Protein AF-A0A218ZA18-F1 (afdb_monomer_lite)

Radius of gyration: 18.47 Å; chains: 1; bounding box: 43×30×52 Å

InterPro domains:
  IPR036291 NAD(P)-binding domain superfamily [SSF51735] (2-107)
  IPR045010 Medium-chain dehydrogenase/reductase [PTHR43205] (2-143)

Sequence (146 aa):
MGIAGFNIKCQWVRELGAHACVSNYNSPTFEADLVAATPDEVGLYFDNVGGYVLDVVLTRVKRNGKLANWFALVSGRFATQGFIMLNYIATVPEILGELITALADGRIVLGEGEAIVEAKIELQPEVWMRLFSGADTGKLITRLIR

Structure (mmCIF, N/CA/C/O backbone):
data_AF-A0A218ZA18-F1
#
_entry.id   AF-A0A218ZA18-F1
#
loop_
_atom_site.group_PDB
_atom_site.id
_atom_site.type_symbol
_atom_site.label_atom_id
_atom_site.label_alt_id
_atom_site.label_comp_id
_atom_site.label_asym_id
_atom_site.label_entity_id
_atom_site.label_seq_id
_atom_site.pdbx_PDB_ins_code
_atom_site.Cartn_x
_atom_site.Cartn_y
_atom_site.Cartn_z
_atom_site.occupancy
_atom_site.B_iso_or_equiv
_atom_site.auth_seq_id
_atom_site.auth_comp_id
_atom_site.auth_asym_id
_atom_site.auth_atom_id
_atom_site.pdbx_PDB_model_num
ATOM 1 N N . MET A 1 1 ? -0.072 -8.474 -8.322 1.00 90.25 1 MET A N 1
ATOM 2 C CA . MET A 1 1 ? 0.955 -8.733 -7.286 1.00 90.25 1 MET A CA 1
ATOM 3 C C . MET A 1 1 ? 0.851 -7.670 -6.204 1.00 90.25 1 MET A C 1
ATOM 5 O O . MET A 1 1 ? 0.238 -6.644 -6.467 1.00 90.25 1 MET A O 1
ATOM 9 N N . GLY A 1 2 ? 1.423 -7.900 -5.023 1.00 93.31 2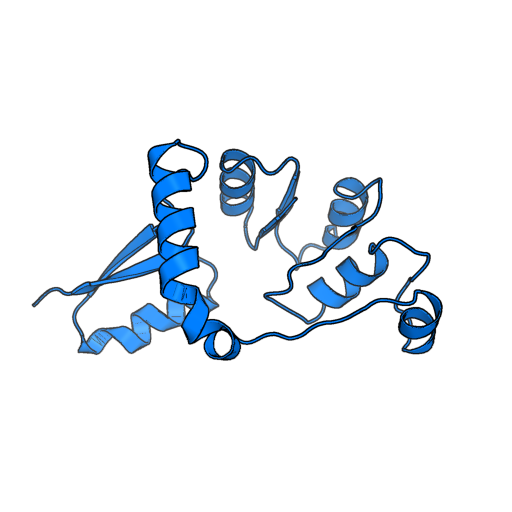 GLY A N 1
ATOM 10 C CA . GLY A 1 2 ? 1.504 -6.898 -3.954 1.00 93.31 2 GLY A CA 1
ATOM 11 C C . GLY A 1 2 ? 2.927 -6.678 -3.442 1.00 93.31 2 GLY A C 1
ATOM 12 O O . GLY A 1 2 ? 3.831 -7.463 -3.727 1.00 93.31 2 GLY A O 1
ATOM 13 N N . ILE A 1 3 ? 3.112 -5.607 -2.674 1.00 94.19 3 ILE A N 1
ATOM 14 C CA . ILE A 1 3 ? 4.342 -5.312 -1.933 1.00 94.19 3 ILE A CA 1
ATOM 15 C C . ILE A 1 3 ? 3.938 -5.102 -0.475 1.00 94.19 3 ILE A C 1
ATOM 17 O O . ILE A 1 3 ? 2.995 -4.360 -0.204 1.00 94.19 3 ILE A O 1
ATOM 21 N N . ALA A 1 4 ? 4.612 -5.765 0.463 1.00 92.31 4 ALA A N 1
ATOM 22 C CA . ALA A 1 4 ? 4.292 -5.654 1.886 1.00 92.31 4 ALA A CA 1
ATOM 23 C C . ALA A 1 4 ? 5.550 -5.584 2.761 1.00 92.31 4 ALA A C 1
ATOM 25 O O . ALA A 1 4 ? 6.610 -6.081 2.404 1.00 92.31 4 ALA A O 1
ATOM 26 N N . GLY A 1 5 ? 5.446 -4.990 3.951 1.00 88.25 5 GLY A N 1
ATOM 27 C CA . GLY A 1 5 ? 6.605 -4.828 4.841 1.00 88.25 5 GLY A CA 1
ATOM 28 C C . GLY A 1 5 ? 7.170 -6.141 5.402 1.00 88.25 5 GLY A C 1
ATOM 29 O O . GLY A 1 5 ? 8.361 -6.221 5.677 1.00 88.25 5 GLY A O 1
ATOM 30 N N . PHE A 1 6 ? 6.347 -7.189 5.525 1.00 87.75 6 PHE A N 1
ATOM 31 C CA . PHE A 1 6 ? 6.707 -8.429 6.222 1.00 87.75 6 PHE A CA 1
ATOM 32 C C . PHE A 1 6 ? 6.234 -9.678 5.472 1.00 87.75 6 PHE A C 1
ATOM 34 O O . PHE A 1 6 ? 5.192 -9.657 4.814 1.00 87.75 6 PHE A O 1
ATOM 41 N N . ASN A 1 7 ? 6.961 -10.789 5.631 1.00 89.19 7 ASN A N 1
ATOM 42 C CA . ASN A 1 7 ? 6.633 -12.080 5.011 1.00 89.19 7 ASN A CA 1
ATOM 43 C C . ASN A 1 7 ? 5.209 -12.548 5.330 1.00 89.19 7 ASN A C 1
ATOM 45 O O . ASN A 1 7 ? 4.487 -12.957 4.423 1.00 89.19 7 ASN A O 1
ATOM 49 N N . ILE A 1 8 ? 4.781 -12.412 6.589 1.00 89.50 8 ILE A N 1
ATOM 50 C CA . ILE A 1 8 ? 3.429 -12.791 7.021 1.00 89.50 8 ILE A CA 1
ATOM 51 C C . ILE A 1 8 ? 2.343 -12.016 6.264 1.00 89.50 8 ILE A C 1
ATOM 53 O O . ILE A 1 8 ? 1.361 -12.589 5.806 1.00 89.50 8 ILE A O 1
ATOM 57 N N . LYS A 1 9 ? 2.564 -10.720 6.017 1.00 89.94 9 LYS A N 1
ATOM 58 C CA . LYS A 1 9 ? 1.645 -9.903 5.219 1.00 89.94 9 LYS A CA 1
ATOM 59 C C . LYS A 1 9 ? 1.643 -10.325 3.759 1.00 89.94 9 LYS A C 1
ATOM 61 O O . LYS A 1 9 ? 0.601 -10.301 3.122 1.00 89.94 9 LYS A O 1
ATOM 66 N N . CYS A 1 10 ? 2.790 -10.736 3.224 1.00 93.00 10 CYS A N 1
ATOM 67 C CA . CYS A 1 10 ? 2.840 -11.257 1.866 1.00 93.00 10 CYS A CA 1
ATOM 68 C C . CYS A 1 10 ? 2.164 -12.619 1.704 1.00 93.00 10 CYS A C 1
ATOM 70 O O . CYS A 1 10 ? 1.675 -12.915 0.615 1.00 93.00 10 CYS A O 1
ATOM 72 N N . GLN A 1 11 ? 2.133 -13.453 2.743 1.00 91.75 11 GLN A N 1
ATOM 73 C CA . GLN A 1 11 ? 1.298 -14.650 2.743 1.00 91.75 11 GLN A CA 1
ATOM 74 C C . GLN A 1 11 ? -0.179 -14.254 2.665 1.00 91.75 11 GLN A C 1
ATOM 76 O O . GLN A 1 11 ? -0.865 -14.677 1.739 1.00 91.75 11 GLN A O 1
ATOM 81 N N . TRP A 1 12 ? -0.618 -13.347 3.538 1.00 90.00 12 TRP A N 1
ATOM 82 C CA . TRP A 1 12 ? -1.992 -12.847 3.537 1.00 90.00 12 TRP A CA 1
ATOM 83 C C . TRP A 1 12 ? -2.401 -12.226 2.189 1.00 90.00 12 TRP A C 1
ATOM 85 O O . TRP A 1 12 ? -3.448 -12.538 1.637 1.00 90.00 12 TRP A O 1
ATOM 95 N N . VAL A 1 13 ? -1.533 -11.422 1.568 1.00 91.88 13 VAL A N 1
ATOM 96 C CA . VAL A 1 13 ? -1.776 -10.853 0.228 1.00 91.88 13 VAL A CA 1
ATOM 97 C C . VAL A 1 13 ? -1.976 -11.936 -0.843 1.00 91.88 13 VAL A C 1
ATOM 99 O O . VAL A 1 13 ? -2.779 -11.746 -1.756 1.00 91.88 13 VAL A O 1
ATOM 102 N N . ARG A 1 14 ? -1.277 -13.075 -0.751 1.00 92.75 14 ARG A N 1
ATOM 103 C CA . ARG A 1 14 ? -1.497 -14.212 -1.663 1.00 92.75 14 ARG A CA 1
ATOM 104 C C . ARG A 1 14 ? -2.825 -14.913 -1.386 1.00 92.75 14 ARG A C 1
ATOM 106 O O . ARG A 1 14 ? -3.501 -15.289 -2.336 1.00 92.75 14 ARG A O 1
ATOM 113 N N . GLU A 1 15 ? -3.219 -15.037 -0.120 1.00 90.88 15 GLU A N 1
ATOM 114 C CA . GLU A 1 15 ? -4.529 -15.579 0.279 1.00 90.88 15 GLU A CA 1
ATOM 115 C C . GLU A 1 15 ? -5.689 -14.718 -0.249 1.00 90.88 15 GLU A C 1
ATOM 117 O O . GLU A 1 15 ? -6.725 -15.256 -0.627 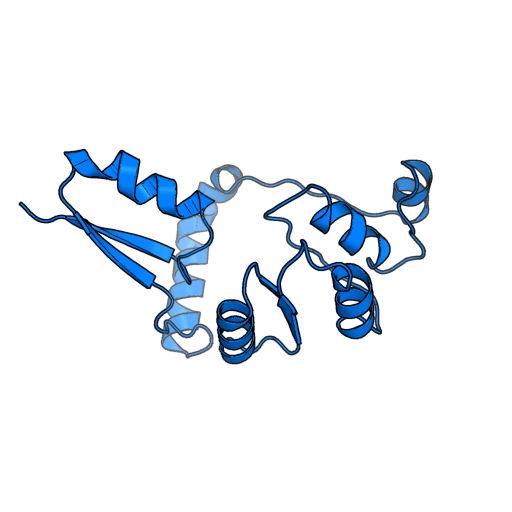1.00 90.88 15 GLU A O 1
ATOM 122 N N . LEU A 1 16 ? -5.487 -13.401 -0.397 1.00 88.94 16 LEU A N 1
ATOM 123 C CA . LEU A 1 16 ? -6.429 -12.491 -1.069 1.00 88.94 16 LEU A CA 1
ATOM 124 C C . LEU A 1 16 ? -6.491 -12.671 -2.602 1.00 88.94 16 LEU A C 1
ATOM 126 O O . LEU A 1 16 ? -7.243 -11.967 -3.274 1.00 88.94 16 LEU A O 1
ATOM 130 N N . GLY A 1 17 ? -5.698 -13.581 -3.176 1.00 89.88 17 GLY A N 1
ATOM 131 C CA . GLY A 1 17 ? -5.694 -13.897 -4.606 1.00 89.88 17 GLY A CA 1
ATOM 132 C C . GLY A 1 17 ? -4.569 -13.242 -5.412 1.00 89.88 17 GLY A C 1
ATOM 133 O O . GLY A 1 17 ? -4.545 -13.352 -6.640 1.00 89.88 17 GLY A O 1
ATOM 134 N N . ALA A 1 18 ? -3.606 -12.567 -4.774 1.00 92.25 18 ALA A N 1
ATOM 135 C CA . ALA A 1 18 ? -2.457 -12.037 -5.501 1.00 92.25 18 ALA A CA 1
ATOM 136 C C . ALA A 1 18 ? -1.529 -13.168 -5.976 1.00 92.25 18 ALA A C 1
ATOM 138 O O . ALA A 1 18 ? -1.013 -13.944 -5.178 1.00 92.25 18 ALA A O 1
ATOM 139 N N . HIS A 1 19 ? -1.212 -13.185 -7.274 1.00 92.50 19 HIS A N 1
ATOM 140 C CA . HIS A 1 19 ? -0.302 -14.180 -7.862 1.00 92.50 19 HIS A CA 1
ATOM 141 C C . HIS A 1 19 ? 1.120 -14.165 -7.262 1.00 92.50 19 HIS A C 1
ATOM 143 O O . HIS A 1 19 ? 1.788 -15.191 -7.185 1.00 92.50 19 HIS A O 1
ATOM 149 N N . ALA A 1 20 ? 1.590 -12.997 -6.819 1.00 93.88 20 ALA A N 1
ATOM 150 C CA . ALA A 1 20 ? 2.893 -12.822 -6.188 1.00 93.88 20 ALA A CA 1
ATOM 151 C C . ALA A 1 20 ? 2.846 -11.695 -5.151 1.00 93.88 20 ALA A C 1
ATOM 153 O O . ALA A 1 20 ? 2.042 -10.762 -5.274 1.00 93.88 20 ALA A O 1
ATOM 154 N N . CYS A 1 21 ? 3.739 -11.760 -4.163 1.00 95.12 21 CYS A N 1
ATOM 155 C CA . CYS A 1 21 ? 3.992 -10.670 -3.228 1.00 95.12 21 CYS A CA 1
ATOM 156 C C . CYS A 1 21 ? 5.479 -10.585 -2.878 1.00 95.12 21 CYS A C 1
ATOM 158 O O . CYS A 1 21 ? 6.082 -11.610 -2.550 1.00 95.12 21 CYS A O 1
ATOM 160 N N . VAL A 1 22 ? 6.037 -9.374 -2.933 1.00 94.94 22 VAL A N 1
ATOM 161 C CA . VAL A 1 22 ? 7.416 -9.078 -2.521 1.00 94.94 22 VAL A CA 1
ATOM 162 C C . VAL A 1 22 ? 7.392 -8.426 -1.146 1.00 94.94 22 VAL A C 1
ATOM 164 O O . VAL A 1 22 ? 6.691 -7.436 -0.925 1.00 94.94 22 VAL A O 1
ATOM 167 N N . SER A 1 23 ? 8.128 -9.005 -0.203 1.00 89.94 23 SER A N 1
ATOM 168 C CA . SER A 1 23 ? 8.194 -8.514 1.171 1.00 89.94 23 SER A CA 1
ATOM 169 C C . SER A 1 23 ? 9.449 -7.685 1.424 1.00 89.94 23 SER A C 1
ATOM 171 O O . SER A 1 23 ? 10.445 -7.889 0.740 1.00 89.94 23 SER A O 1
ATOM 173 N N . ASN A 1 24 ? 9.447 -6.890 2.496 1.00 84.56 24 ASN A N 1
ATOM 174 C CA . ASN A 1 24 ? 10.636 -6.233 3.043 1.00 84.56 24 ASN A CA 1
ATOM 175 C C . ASN A 1 24 ? 11.381 -5.391 1.996 1.00 84.56 24 ASN A C 1
ATOM 177 O O . ASN A 1 24 ? 12.443 -5.761 1.500 1.00 84.56 24 ASN A O 1
ATOM 181 N N . TYR A 1 25 ? 10.838 -4.213 1.705 1.00 81.31 25 TYR A N 1
ATOM 182 C CA . TYR A 1 25 ? 11.423 -3.259 0.761 1.00 81.31 25 TYR A CA 1
ATOM 183 C C . TYR A 1 25 ? 12.784 -2.678 1.187 1.00 81.31 25 TYR A C 1
ATOM 185 O O . TYR A 1 25 ? 13.407 -1.970 0.406 1.00 81.31 25 TYR A O 1
ATOM 193 N N . ASN A 1 26 ? 13.264 -2.994 2.396 1.00 83.31 26 ASN A N 1
ATOM 194 C CA . ASN A 1 26 ? 14.622 -2.684 2.853 1.00 83.31 26 ASN A CA 1
ATOM 195 C C . ASN A 1 26 ? 15.607 -3.848 2.618 1.00 83.31 26 ASN A C 1
ATOM 197 O O . ASN A 1 26 ? 16.777 -3.750 2.988 1.00 83.31 26 ASN A O 1
ATOM 201 N N . SER A 1 27 ? 15.145 -4.977 2.067 1.00 87.50 27 SER A N 1
ATOM 202 C CA . SER A 1 27 ? 15.997 -6.122 1.744 1.00 87.50 27 SER A CA 1
ATOM 203 C C . SER A 1 27 ? 16.991 -5.759 0.637 1.00 87.50 27 SER A C 1
ATOM 205 O O . SER A 1 27 ? 16.580 -5.159 -0.359 1.00 87.50 27 SER A O 1
ATOM 207 N N . PRO A 1 28 ? 18.261 -6.206 0.710 1.00 89.81 28 PRO A N 1
ATOM 208 C CA . PRO A 1 28 ? 19.206 -6.044 -0.397 1.00 89.81 28 PRO A CA 1
ATOM 209 C C . PRO A 1 28 ? 18.764 -6.779 -1.674 1.00 89.81 28 PRO A C 1
ATOM 211 O O . PRO A 1 28 ? 19.275 -6.494 -2.752 1.00 89.81 28 PRO A O 1
ATOM 214 N N . THR A 1 29 ? 17.825 -7.725 -1.569 1.00 92.00 29 THR A N 1
ATOM 215 C CA . THR A 1 29 ? 17.275 -8.475 -2.709 1.00 92.00 29 THR A CA 1
ATOM 216 C C . THR A 1 29 ? 16.006 -7.863 -3.293 1.00 92.00 29 THR A C 1
ATOM 218 O O . THR A 1 29 ? 15.529 -8.363 -4.307 1.00 92.00 29 THR A O 1
ATOM 221 N N . PHE A 1 30 ? 15.464 -6.790 -2.704 1.00 92.50 30 PHE A N 1
ATOM 222 C CA . PHE A 1 30 ? 14.135 -6.273 -3.046 1.00 92.50 30 PHE A CA 1
ATOM 223 C C . PHE A 1 30 ? 13.945 -6.019 -4.550 1.00 92.50 30 PHE A C 1
ATOM 225 O O . PHE A 1 30 ? 12.937 -6.433 -5.121 1.00 92.50 30 PHE A O 1
ATOM 232 N N . GLU A 1 31 ? 14.921 -5.394 -5.214 1.00 92.19 31 GLU A N 1
ATOM 233 C CA . GLU A 1 31 ? 14.843 -5.129 -6.657 1.00 92.19 31 GLU A CA 1
ATOM 234 C C . GLU A 1 31 ? 14.824 -6.419 -7.485 1.00 92.19 31 GLU A C 1
ATOM 236 O O . GLU A 1 31 ? 14.033 -6.548 -8.421 1.00 92.19 31 GLU A O 1
ATOM 241 N N . ALA A 1 32 ? 15.668 -7.392 -7.130 1.00 93.62 32 ALA A N 1
ATOM 242 C CA . ALA A 1 32 ? 15.731 -8.680 -7.815 1.00 93.62 32 ALA A CA 1
ATOM 243 C C . ALA A 1 32 ? 14.425 -9.467 -7.633 1.00 93.62 32 ALA A C 1
ATOM 245 O O . ALA A 1 32 ? 13.890 -10.013 -8.600 1.00 93.62 32 ALA A O 1
ATOM 246 N N . ASP A 1 33 ? 13.876 -9.455 -6.418 1.00 94.06 33 ASP A N 1
AT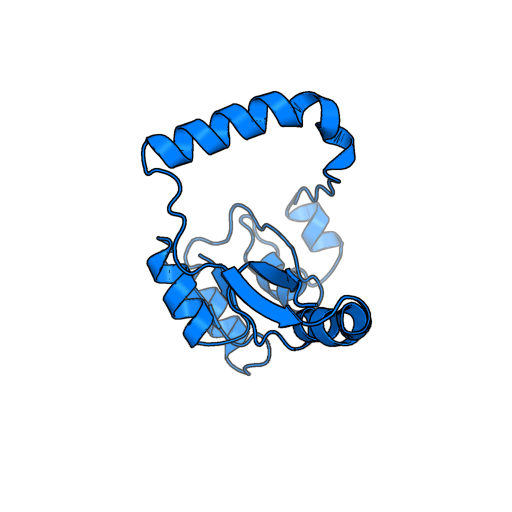OM 247 C CA . ASP A 1 33 ? 12.602 -10.090 -6.088 1.00 94.06 33 ASP A CA 1
ATOM 248 C C . ASP A 1 33 ? 11.442 -9.431 -6.853 1.00 94.06 33 ASP A C 1
ATOM 250 O O . ASP A 1 33 ? 10.560 -10.119 -7.372 1.00 94.06 33 ASP A O 1
ATOM 254 N N . LEU A 1 34 ? 11.461 -8.100 -6.999 1.00 93.00 34 LEU A N 1
ATOM 255 C CA . LEU A 1 34 ? 10.472 -7.372 -7.792 1.00 93.00 34 LEU A CA 1
ATOM 256 C C . LEU A 1 34 ? 10.567 -7.706 -9.281 1.00 93.00 34 LEU A C 1
ATOM 258 O O . LEU A 1 34 ? 9.534 -7.932 -9.914 1.00 93.00 34 LEU A O 1
ATOM 262 N N . VAL A 1 35 ? 11.774 -7.763 -9.849 1.00 92.06 35 VAL A N 1
ATOM 263 C CA . VAL A 1 35 ? 11.985 -8.169 -11.248 1.00 92.06 35 VAL A CA 1
ATOM 264 C C . VAL A 1 35 ? 11.445 -9.579 -11.477 1.00 92.06 35 VAL A C 1
ATOM 266 O O . VAL A 1 35 ? 10.679 -9.786 -12.418 1.00 92.06 35 VAL A O 1
ATOM 269 N N . ALA A 1 36 ? 11.769 -10.520 -10.587 1.00 93.50 36 ALA A N 1
ATOM 270 C CA . ALA A 1 36 ? 11.285 -11.895 -10.663 1.00 93.50 36 ALA A CA 1
ATOM 271 C C . ALA A 1 36 ? 9.751 -11.986 -10.557 1.00 93.50 36 ALA A C 1
ATOM 273 O O . ALA A 1 36 ? 9.131 -12.787 -11.251 1.00 93.50 36 ALA A O 1
ATOM 274 N N . ALA A 1 37 ? 9.126 -11.140 -9.732 1.00 92.94 37 ALA A N 1
ATOM 275 C CA . ALA A 1 37 ? 7.672 -11.083 -9.574 1.00 92.94 37 ALA A CA 1
ATOM 276 C C . ALA A 1 37 ? 6.940 -10.338 -10.709 1.00 92.94 37 ALA A C 1
ATOM 278 O O . ALA A 1 37 ? 5.710 -10.393 -10.777 1.00 92.94 37 ALA A O 1
ATOM 279 N N . THR A 1 38 ? 7.662 -9.625 -11.582 1.00 91.50 38 THR A N 1
ATOM 280 C CA . THR A 1 38 ? 7.105 -8.791 -12.663 1.00 91.50 38 THR A CA 1
ATOM 281 C C . THR A 1 38 ? 7.733 -9.118 -14.026 1.00 91.50 38 THR A C 1
ATOM 283 O O . THR A 1 38 ? 8.192 -8.199 -14.704 1.00 91.50 38 THR A O 1
ATOM 286 N N . PRO A 1 39 ? 7.784 -10.388 -14.477 1.00 90.75 39 PRO A N 1
ATOM 287 C CA . PRO A 1 39 ? 8.494 -10.758 -15.709 1.00 90.75 39 PRO A CA 1
ATOM 288 C C . PRO A 1 39 ? 7.983 -9.991 -16.936 1.00 90.75 39 PRO A C 1
ATOM 290 O O . PRO A 1 39 ? 8.777 -9.552 -17.763 1.00 90.75 39 PRO A O 1
ATOM 293 N N . ASP A 1 40 ? 6.675 -9.736 -16.983 1.00 88.25 40 ASP A N 1
ATOM 294 C CA . ASP A 1 40 ? 6.013 -9.017 -18.068 1.00 88.25 40 ASP A CA 1
ATOM 295 C C . ASP A 1 40 ? 5.946 -7.501 -17.861 1.00 88.25 40 ASP A C 1
ATOM 297 O O . ASP A 1 40 ? 5.149 -6.862 -18.536 1.00 88.25 40 ASP A O 1
ATOM 301 N N . GLU A 1 41 ? 6.721 -6.914 -16.943 1.00 87.00 41 GLU A N 1
ATOM 302 C CA . GLU A 1 41 ? 6.611 -5.495 -16.562 1.00 87.00 41 GLU A CA 1
ATOM 303 C C . GLU A 1 41 ? 5.237 -5.134 -15.933 1.00 87.00 41 GLU A C 1
ATOM 305 O O . GLU A 1 41 ? 4.280 -5.912 -15.892 1.00 87.00 41 GLU A O 1
ATOM 310 N N . VAL A 1 42 ? 5.132 -3.931 -15.373 1.00 87.12 42 VAL A N 1
ATOM 311 C CA . VAL A 1 42 ? 3.985 -3.431 -14.605 1.00 87.12 42 VAL A CA 1
ATOM 312 C C . VAL A 1 42 ? 3.107 -2.566 -15.507 1.00 87.12 42 VAL A C 1
ATOM 314 O O . VAL A 1 42 ? 3.544 -1.543 -16.015 1.00 87.12 42 VAL A O 1
ATOM 317 N N . GLY A 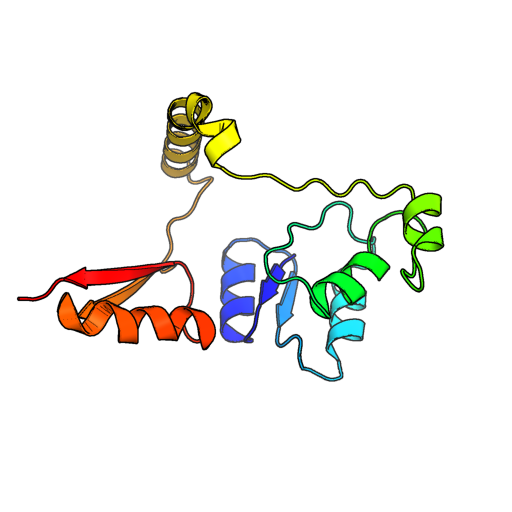1 43 ? 1.850 -2.950 -15.728 1.00 85.50 43 GLY A N 1
ATOM 318 C CA . GLY A 1 43 ? 0.912 -2.132 -16.516 1.00 85.50 43 GLY A CA 1
ATOM 319 C C . GLY A 1 43 ? 0.294 -0.964 -15.737 1.00 85.50 43 GLY A C 1
ATOM 320 O O . GLY A 1 43 ? -0.037 0.060 -16.323 1.00 85.50 43 GLY A O 1
ATOM 321 N N . LEU A 1 44 ? 0.139 -1.126 -14.422 1.00 87.62 44 LEU A N 1
ATOM 322 C CA . LEU A 1 44 ? -0.465 -0.162 -13.507 1.00 87.62 44 LEU A CA 1
ATOM 323 C C . LEU A 1 44 ? 0.180 -0.325 -12.130 1.00 87.62 44 LEU A C 1
ATOM 325 O O . LEU A 1 44 ? 0.334 -1.451 -11.657 1.00 87.62 44 LEU A O 1
ATOM 329 N N . TYR A 1 45 ? 0.511 0.790 -11.482 1.00 89.75 45 TYR A N 1
ATOM 330 C CA . TYR A 1 45 ? 1.007 0.815 -10.111 1.00 89.75 45 TYR A CA 1
ATOM 331 C C . TYR A 1 45 ? 0.127 1.729 -9.256 1.00 89.75 45 TYR A C 1
ATOM 333 O O . TYR A 1 45 ? -0.097 2.884 -9.612 1.00 89.75 45 TYR A O 1
ATOM 341 N N . PHE A 1 46 ? -0.385 1.196 -8.146 1.00 91.50 46 PHE A N 1
ATOM 342 C CA . PHE A 1 46 ? -1.155 1.951 -7.160 1.00 91.50 46 PHE A CA 1
ATOM 343 C C . PHE A 1 46 ? -0.238 2.312 -5.990 1.00 91.50 46 PHE A C 1
ATOM 345 O O . PHE A 1 46 ? 0.096 1.450 -5.175 1.00 91.50 46 PHE A O 1
ATOM 352 N N . ASP A 1 47 ? 0.207 3.567 -5.943 1.00 91.25 47 ASP A N 1
ATOM 353 C CA . ASP A 1 47 ? 1.231 4.002 -4.996 1.00 91.25 47 ASP A CA 1
ATOM 354 C C . ASP A 1 47 ? 0.637 4.526 -3.683 1.00 91.25 47 ASP A C 1
ATOM 356 O O . ASP A 1 47 ? -0.045 5.549 -3.658 1.00 91.25 47 ASP A O 1
ATOM 360 N N . ASN A 1 48 ? 0.945 3.831 -2.588 1.00 89.94 48 ASN A N 1
ATOM 361 C CA . ASN A 1 48 ? 0.591 4.223 -1.219 1.00 89.94 48 ASN A CA 1
ATOM 362 C C . ASN A 1 48 ? 1.820 4.572 -0.362 1.00 89.94 48 ASN A C 1
ATOM 364 O O . ASN A 1 48 ? 1.660 4.889 0.816 1.00 89.94 48 ASN A O 1
ATOM 368 N N . VAL A 1 49 ? 3.036 4.436 -0.905 1.00 89.50 49 VAL A N 1
ATOM 369 C CA . VAL A 1 49 ? 4.287 4.503 -0.128 1.00 89.50 49 VAL A CA 1
ATOM 370 C C . VAL A 1 49 ? 5.198 5.617 -0.636 1.00 89.50 49 VAL A C 1
ATOM 372 O O . VAL A 1 49 ? 5.720 6.386 0.169 1.00 89.50 49 VAL A O 1
ATOM 375 N N . GLY A 1 50 ? 5.385 5.730 -1.953 1.00 87.62 50 GLY A N 1
ATOM 376 C CA . GLY A 1 50 ? 6.375 6.622 -2.548 1.00 87.62 50 GLY A CA 1
ATOM 377 C C . GLY A 1 50 ? 7.825 6.173 -2.312 1.00 87.62 50 GLY A C 1
ATOM 378 O O . GLY A 1 50 ? 8.111 5.011 -2.003 1.00 87.62 50 GLY A O 1
ATOM 379 N N . GLY A 1 51 ? 8.759 7.118 -2.461 1.00 89.50 51 GLY A N 1
ATOM 380 C CA . GLY A 1 51 ? 10.186 6.932 -2.174 1.00 89.50 51 GLY A CA 1
ATOM 381 C C . GLY A 1 51 ? 10.846 5.812 -2.984 1.00 89.50 51 GLY A C 1
ATOM 382 O O . GLY A 1 51 ? 10.492 5.567 -4.133 1.00 89.50 51 GLY A O 1
ATOM 383 N N . TYR A 1 52 ? 11.784 5.100 -2.355 1.00 88.31 52 TYR A N 1
ATOM 384 C CA . TYR A 1 52 ? 12.574 4.048 -3.005 1.00 88.31 52 TYR A CA 1
ATOM 385 C C . TYR A 1 52 ? 11.715 2.961 -3.675 1.00 88.31 52 TYR A C 1
ATOM 387 O O . TYR A 1 52 ? 12.047 2.491 -4.758 1.00 88.31 52 TYR A O 1
ATOM 395 N N . VAL A 1 53 ? 10.576 2.588 -3.079 1.00 90.56 53 VAL A N 1
ATOM 396 C CA . VAL A 1 53 ? 9.670 1.592 -3.678 1.00 90.56 53 VAL A CA 1
ATOM 397 C C . VAL A 1 53 ? 9.095 2.102 -4.997 1.00 90.56 53 VAL A C 1
ATOM 399 O O . VAL A 1 53 ? 9.100 1.366 -5.983 1.00 90.56 53 VAL A O 1
ATOM 402 N N . LEU A 1 54 ? 8.634 3.356 -5.029 1.00 88.31 54 LEU A N 1
ATOM 403 C CA . LEU A 1 54 ? 8.148 3.993 -6.251 1.00 88.31 54 LEU A CA 1
ATOM 404 C C . LEU A 1 54 ? 9.256 4.044 -7.310 1.00 88.31 54 LEU A C 1
ATOM 406 O O . LEU A 1 54 ? 9.013 3.638 -8.444 1.00 88.31 54 LEU A O 1
ATOM 410 N N . ASP A 1 55 ? 10.465 4.467 -6.936 1.00 85.69 55 ASP A N 1
ATOM 411 C CA . ASP A 1 55 ? 11.600 4.563 -7.860 1.00 85.69 55 ASP A CA 1
ATOM 412 C C . ASP A 1 55 ? 11.889 3.215 -8.533 1.00 85.69 55 ASP A C 1
ATOM 414 O O . ASP A 1 55 ? 11.980 3.134 -9.761 1.00 85.69 55 ASP A O 1
ATOM 418 N N . VAL A 1 56 ? 11.949 2.136 -7.745 1.00 87.69 56 VAL A N 1
ATOM 419 C CA . VAL A 1 56 ? 12.205 0.783 -8.255 1.00 87.69 56 VAL A CA 1
ATOM 420 C C . VAL A 1 56 ? 11.038 0.286 -9.114 1.00 87.69 56 VAL A C 1
ATOM 422 O O . VAL A 1 56 ? 11.270 -0.227 -10.211 1.00 87.69 56 VAL A O 1
ATOM 425 N N . VAL A 1 57 ? 9.782 0.451 -8.680 1.00 88.31 57 VAL A N 1
ATOM 426 C CA . VAL A 1 57 ? 8.612 -0.004 -9.454 1.00 88.31 57 VAL A CA 1
ATOM 427 C C . VAL A 1 57 ? 8.500 0.733 -10.782 1.00 88.31 57 VAL A C 1
ATOM 429 O O . VAL A 1 57 ? 8.181 0.111 -11.795 1.00 88.31 57 VAL A O 1
ATOM 432 N N . LEU A 1 58 ? 8.813 2.027 -10.822 1.00 83.56 58 LEU A N 1
ATOM 433 C CA . LEU A 1 58 ? 8.777 2.786 -12.063 1.00 83.56 58 LEU A CA 1
ATOM 434 C C . LEU A 1 58 ? 9.786 2.267 -13.101 1.00 83.56 58 LEU A C 1
ATOM 436 O O . LEU A 1 58 ? 9.494 2.339 -14.292 1.00 83.56 58 LEU A O 1
ATOM 440 N N . THR A 1 59 ? 10.898 1.642 -12.683 1.00 83.25 59 THR A N 1
ATOM 441 C CA . THR A 1 59 ? 11.808 0.937 -13.614 1.00 83.25 59 THR A CA 1
ATOM 442 C C . THR A 1 59 ? 11.194 -0.299 -14.275 1.00 83.25 59 THR A C 1
ATOM 444 O O . THR A 1 59 ? 11.747 -0.836 -15.238 1.00 83.25 59 THR A O 1
ATOM 447 N N . ARG A 1 60 ? 10.066 -0.776 -13.741 1.00 85.69 60 ARG A N 1
ATOM 448 C CA . ARG A 1 60 ? 9.339 -1.954 -14.210 1.00 85.69 60 ARG A CA 1
ATOM 449 C C . ARG A 1 60 ? 8.078 -1.604 -14.982 1.00 85.69 60 ARG A C 1
ATOM 451 O O . ARG A 1 60 ? 7.463 -2.536 -15.471 1.00 85.69 60 ARG A O 1
ATOM 458 N N . VAL A 1 61 ? 7.642 -0.347 -15.081 1.00 79.62 61 VAL A N 1
ATOM 459 C CA . VAL A 1 61 ? 6.370 -0.022 -15.754 1.00 79.62 61 VAL A CA 1
ATOM 460 C C . VAL A 1 61 ? 6.496 -0.193 -17.273 1.00 79.62 61 VAL A C 1
ATOM 462 O O . VAL A 1 61 ? 7.480 0.235 -17.875 1.00 79.62 61 VAL A O 1
ATOM 465 N N . LYS A 1 62 ? 5.490 -0.828 -17.893 1.00 71.50 62 LYS A N 1
ATOM 466 C CA . LYS A 1 62 ? 5.451 -1.170 -19.322 1.00 71.50 62 LYS A CA 1
ATOM 467 C C . LYS A 1 62 ? 5.751 0.055 -20.195 1.00 71.50 62 LYS A C 1
ATOM 469 O O . LYS A 1 62 ? 5.023 1.042 -20.117 1.00 71.50 62 LYS A O 1
ATOM 474 N N . ARG A 1 63 ? 6.756 -0.094 -21.077 1.00 61.66 63 ARG A N 1
ATOM 475 C CA . ARG A 1 63 ? 7.483 0.896 -21.926 1.00 61.66 63 ARG A CA 1
ATOM 476 C C . ARG A 1 63 ? 8.791 1.437 -21.324 1.00 61.66 63 ARG A C 1
ATOM 478 O O . ARG A 1 63 ? 8.833 2.548 -20.814 1.00 61.66 63 ARG A O 1
ATOM 485 N N . ASN A 1 64 ? 9.887 0.706 -21.571 1.00 50.91 64 ASN A N 1
ATOM 486 C CA . ASN A 1 64 ? 11.277 1.183 -21.747 1.00 50.91 64 ASN A CA 1
A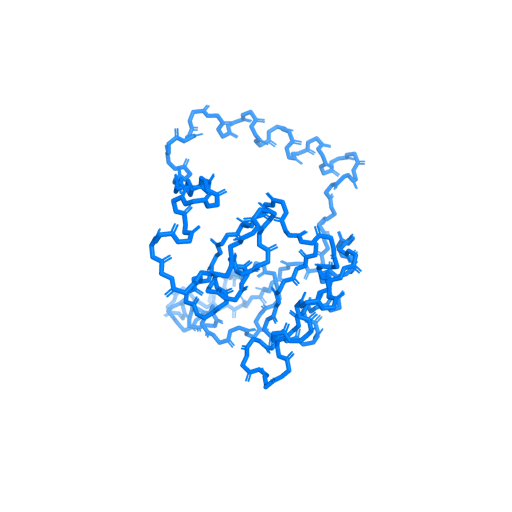TOM 487 C C . ASN A 1 64 ? 11.772 2.331 -20.836 1.00 50.91 64 ASN A C 1
ATOM 489 O O . ASN A 1 64 ? 12.526 3.193 -21.289 1.00 50.91 64 ASN A O 1
ATOM 493 N N . GLY A 1 65 ? 11.406 2.356 -19.558 1.00 50.84 65 GLY A N 1
ATOM 494 C CA . GLY A 1 65 ? 11.813 3.425 -18.652 1.00 50.84 65 GLY A CA 1
ATOM 495 C C . GLY A 1 65 ? 12.567 2.903 -17.447 1.00 50.84 65 GLY A C 1
ATOM 496 O O . GLY A 1 65 ? 11.976 2.762 -16.391 1.00 50.84 65 GLY A O 1
ATOM 497 N N . LYS A 1 66 ? 13.892 2.727 -17.538 1.00 51.91 66 LYS A N 1
ATOM 498 C CA . LYS A 1 66 ? 14.708 2.939 -16.334 1.00 51.91 66 LYS A CA 1
ATOM 499 C C . LYS A 1 66 ? 14.543 4.413 -15.976 1.00 51.91 66 LYS A C 1
ATOM 501 O O . LYS A 1 66 ? 15.029 5.262 -16.724 1.00 51.91 66 LYS A O 1
ATOM 506 N N . LEU A 1 67 ? 13.853 4.732 -14.885 1.00 59.34 67 LEU A N 1
ATOM 507 C CA . LEU A 1 67 ? 13.732 6.113 -14.422 1.00 59.34 67 LEU A CA 1
ATOM 508 C C . LEU A 1 67 ? 15.043 6.591 -13.796 1.00 59.34 67 LEU A C 1
ATOM 510 O O . LEU A 1 67 ? 15.168 6.748 -12.591 1.00 59.34 67 LEU A O 1
ATOM 514 N N . ALA A 1 68 ? 16.043 6.829 -14.638 1.00 58.59 68 ALA A N 1
ATOM 515 C CA . ALA A 1 68 ? 17.260 7.514 -14.224 1.00 58.59 68 ALA A CA 1
ATOM 516 C C . ALA A 1 68 ? 17.050 9.038 -14.149 1.00 58.59 68 ALA A C 1
ATOM 518 O O . ALA A 1 68 ? 17.807 9.735 -13.481 1.00 58.59 68 ALA A O 1
ATOM 519 N N . ASN A 1 69 ? 16.063 9.574 -14.881 1.00 62.66 69 ASN A N 1
ATOM 520 C CA . ASN A 1 69 ? 15.788 11.006 -14.982 1.00 62.66 69 ASN A CA 1
ATOM 521 C C . ASN A 1 69 ? 14.369 11.300 -15.513 1.00 62.66 69 ASN A C 1
ATOM 523 O O . ASN A 1 69 ? 13.659 10.417 -15.998 1.00 62.66 69 ASN A O 1
ATOM 527 N N . TRP A 1 70 ? 13.986 12.580 -15.495 1.00 68.44 70 TRP A N 1
ATOM 528 C CA . TRP A 1 70 ? 12.719 13.071 -16.054 1.00 68.44 70 TRP A CA 1
ATOM 529 C C . TRP A 1 70 ? 12.531 12.760 -17.544 1.00 68.44 70 TRP A C 1
ATOM 531 O O . TRP A 1 70 ? 11.404 12.567 -17.995 1.00 68.44 70 TRP A O 1
ATOM 541 N N . PHE A 1 71 ? 13.616 12.674 -18.319 1.00 72.06 71 PHE A N 1
ATOM 542 C CA . PHE A 1 71 ? 13.533 12.337 -19.739 1.00 72.06 71 PHE A CA 1
ATOM 543 C C . PHE A 1 71 ? 13.024 10.905 -19.952 1.00 72.06 71 PHE A C 1
ATOM 545 O O . PHE A 1 71 ? 12.213 10.679 -20.849 1.00 72.06 71 PHE A O 1
ATOM 552 N N . ALA A 1 72 ? 13.424 9.951 -19.107 1.00 71.00 72 ALA A N 1
ATOM 553 C CA . ALA A 1 72 ? 12.893 8.589 -19.130 1.00 71.00 72 ALA A CA 1
ATOM 554 C C . ALA A 1 72 ? 11.378 8.566 -18.877 1.00 71.00 72 ALA A C 1
ATOM 556 O O . ALA A 1 72 ? 10.651 7.843 -19.555 1.00 71.00 72 ALA A O 1
ATOM 557 N N . LEU A 1 73 ? 10.889 9.423 -17.972 1.00 73.75 73 LEU A N 1
ATOM 558 C CA . LEU A 1 73 ? 9.457 9.537 -17.704 1.00 73.75 73 LEU A CA 1
ATOM 559 C C . LEU A 1 73 ? 8.689 10.046 -18.937 1.00 73.75 73 LEU A C 1
ATOM 561 O O . LEU A 1 73 ? 7.697 9.450 -19.361 1.00 73.75 73 LEU A O 1
ATOM 565 N N . VAL A 1 74 ? 9.181 11.126 -19.551 1.00 76.69 74 VAL A N 1
ATOM 566 C CA . VAL A 1 74 ? 8.566 11.747 -20.736 1.00 76.69 74 VAL A CA 1
ATOM 567 C C . VAL A 1 74 ? 8.609 10.814 -21.952 1.00 76.69 74 VAL A C 1
ATOM 569 O O . VAL A 1 74 ? 7.605 10.633 -22.639 1.00 76.69 74 VAL A O 1
ATOM 572 N N . SER A 1 75 ? 9.761 10.197 -22.218 1.00 75.00 75 SER A N 1
ATOM 573 C CA . SER A 1 75 ? 9.963 9.291 -23.359 1.00 75.00 75 SER A CA 1
ATOM 574 C C . SER A 1 75 ? 9.192 7.976 -23.224 1.00 75.00 75 SER A C 1
ATOM 576 O O . SER A 1 75 ? 8.640 7.501 -24.219 1.00 75.00 75 SER A O 1
ATOM 578 N N . GLY A 1 76 ? 9.081 7.433 -22.006 1.00 74.56 76 GLY A N 1
ATOM 579 C CA . GLY A 1 76 ? 8.218 6.291 -21.688 1.00 74.56 76 GLY A CA 1
ATOM 580 C C . GLY A 1 76 ? 6.723 6.624 -21.760 1.00 74.56 76 GLY A C 1
ATOM 581 O O . GLY A 1 76 ? 5.897 5.726 -21.925 1.00 74.56 76 GLY A O 1
ATOM 582 N N . ARG A 1 77 ? 6.378 7.923 -21.748 1.00 77.31 77 ARG A N 1
ATOM 583 C CA . ARG A 1 77 ? 5.007 8.459 -21.796 1.00 77.31 77 ARG A CA 1
ATOM 584 C C . ARG A 1 77 ? 4.145 7.942 -20.650 1.00 77.31 77 ARG A C 1
ATOM 586 O O . ARG A 1 77 ? 2.979 7.600 -20.850 1.00 77.31 77 ARG A O 1
ATOM 593 N N . PHE A 1 78 ? 4.728 7.866 -19.459 1.00 77.69 78 PHE A N 1
ATOM 594 C CA . PHE A 1 78 ? 3.976 7.470 -18.278 1.00 77.69 78 PHE A CA 1
ATOM 595 C C . PHE A 1 78 ? 2.965 8.559 -17.921 1.00 77.69 78 PHE A C 1
ATOM 597 O O . PHE A 1 78 ? 3.286 9.748 -17.924 1.00 77.69 78 PHE A O 1
ATOM 604 N N . ALA A 1 79 ? 1.745 8.139 -17.600 1.00 81.12 79 ALA A N 1
ATOM 605 C CA . ALA A 1 79 ? 0.748 9.004 -16.998 1.00 81.12 79 ALA A CA 1
ATOM 606 C C . ALA A 1 79 ? 0.776 8.780 -15.486 1.00 81.12 79 ALA A C 1
ATOM 608 O O . ALA A 1 79 ? 0.531 7.671 -15.014 1.00 81.12 79 ALA A O 1
ATOM 609 N N . THR A 1 80 ? 1.075 9.832 -14.731 1.00 82.25 80 THR A N 1
ATOM 610 C CA . THR A 1 80 ? 0.891 9.852 -13.282 1.00 82.25 80 THR A CA 1
ATOM 611 C C . THR A 1 80 ? -0.383 10.623 -12.976 1.00 82.25 80 THR A C 1
ATOM 613 O O . THR A 1 80 ? -0.583 11.739 -13.453 1.00 82.25 80 THR A O 1
ATOM 616 N N . GLN A 1 81 ? -1.273 10.015 -12.198 1.00 87.38 81 GLN A N 1
ATOM 617 C CA . GLN A 1 81 ? -2.548 10.623 -11.846 1.00 87.38 81 GLN A CA 1
ATOM 618 C C . GLN A 1 81 ? -2.741 10.562 -10.338 1.00 87.38 81 GLN A C 1
ATOM 620 O O . GLN A 1 81 ? -3.042 9.513 -9.773 1.00 87.38 81 GLN A O 1
ATOM 625 N N . GLY A 1 82 ? -2.575 11.715 -9.694 1.00 86.94 82 GLY A N 1
ATOM 626 C CA . GLY A 1 82 ? -3.033 11.898 -8.326 1.00 86.94 82 GLY A CA 1
ATOM 627 C C . GLY A 1 82 ? -4.556 11.955 -8.291 1.00 86.94 82 GLY A C 1
ATOM 628 O O . GLY A 1 82 ? -5.195 12.501 -9.193 1.00 86.94 82 GLY A O 1
ATOM 629 N N . PHE A 1 83 ? -5.147 11.416 -7.234 1.00 91.81 83 PHE A N 1
ATOM 630 C CA . PHE A 1 83 ? -6.561 11.603 -6.952 1.00 91.81 83 PHE A CA 1
ATOM 631 C C . PHE A 1 83 ? -6.778 11.716 -5.447 1.00 91.81 83 PHE A C 1
ATOM 633 O O . PHE A 1 83 ? -5.997 11.206 -4.646 1.00 91.81 83 PHE A O 1
ATOM 640 N N . ILE A 1 84 ? -7.855 12.396 -5.068 1.00 91.06 84 ILE A N 1
ATOM 641 C CA . ILE A 1 84 ? -8.344 12.434 -3.696 1.00 91.06 84 ILE A CA 1
ATOM 642 C C . ILE A 1 84 ? -9.790 11.958 -3.699 1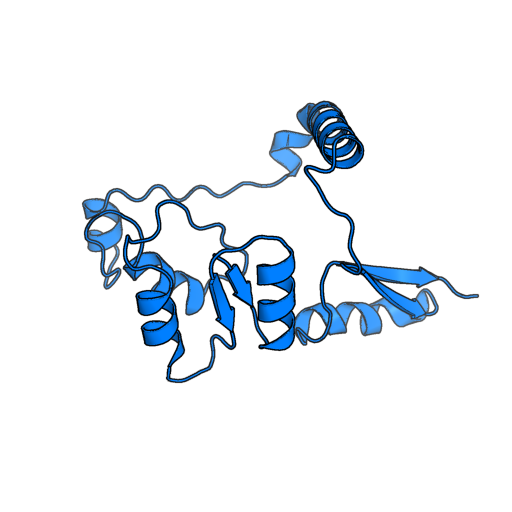.00 91.06 84 ILE A C 1
ATOM 644 O O . ILE A 1 84 ? -10.578 12.366 -4.554 1.00 91.06 84 ILE A O 1
ATOM 648 N N . MET A 1 85 ? -10.149 11.113 -2.732 1.00 91.25 85 MET A N 1
ATOM 649 C CA . MET A 1 85 ? -11.511 10.580 -2.596 1.00 91.25 85 MET A CA 1
ATOM 650 C C . MET A 1 85 ? -12.579 11.681 -2.537 1.00 91.25 85 MET A C 1
ATOM 652 O O . MET A 1 85 ? -13.688 11.484 -3.021 1.00 91.25 85 MET A O 1
ATOM 656 N N . LEU A 1 86 ? -12.240 12.863 -2.008 1.00 94.06 86 LEU A N 1
ATOM 657 C CA . LEU A 1 86 ? -13.152 14.009 -1.923 1.00 94.06 86 LEU A CA 1
ATOM 658 C C . LEU A 1 86 ? -13.650 14.496 -3.295 1.00 94.06 86 LEU A C 1
ATOM 660 O O . LEU A 1 86 ? -14.771 14.990 -3.379 1.00 94.06 86 LEU A O 1
ATOM 664 N N . ASN A 1 87 ? -12.883 14.290 -4.372 1.00 94.88 87 ASN A N 1
ATOM 665 C CA . ASN A 1 87 ? -13.322 14.622 -5.734 1.00 94.88 87 ASN A CA 1
ATOM 666 C C . ASN A 1 87 ? -14.459 13.713 -6.230 1.00 94.88 87 ASN A C 1
ATOM 668 O O . ASN A 1 87 ? -15.121 14.039 -7.210 1.00 94.88 87 ASN A O 1
ATOM 672 N N . TYR A 1 88 ? -14.686 12.587 -5.553 1.00 93.69 88 TYR A N 1
ATOM 673 C CA . TYR A 1 88 ? -15.635 11.542 -5.929 1.00 93.69 88 TYR A CA 1
ATOM 674 C C . TYR A 1 88 ? -16.740 11.365 -4.882 1.00 93.69 88 TYR A C 1
ATOM 676 O O . TYR A 1 88 ? -17.449 10.365 -4.881 1.00 93.69 88 TYR A O 1
ATOM 684 N N . ILE A 1 89 ? -16.929 12.323 -3.968 1.00 95.31 89 ILE A N 1
ATOM 685 C CA . ILE A 1 89 ? -17.892 12.150 -2.871 1.00 95.31 89 ILE A CA 1
ATOM 686 C C . ILE A 1 89 ? -19.333 11.949 -3.361 1.00 95.31 89 ILE A C 1
ATOM 688 O O . ILE A 1 89 ? -20.097 11.209 -2.747 1.00 95.31 89 ILE A O 1
ATOM 692 N N . ALA A 1 90 ? -19.684 12.541 -4.507 1.00 97.00 90 ALA A N 1
ATOM 693 C CA . ALA A 1 90 ? -20.990 12.367 -5.135 1.00 97.00 90 ALA A CA 1
ATOM 694 C C . ALA A 1 90 ? -21.229 10.935 -5.653 1.00 97.00 90 ALA A C 1
ATOM 696 O O . ALA A 1 90 ? -22.375 10.503 -5.706 1.00 97.00 90 ALA A O 1
ATOM 697 N N . THR A 1 91 ? -20.170 10.192 -5.995 1.00 96.38 91 THR A N 1
ATOM 698 C CA . THR A 1 91 ? -20.260 8.804 -6.484 1.00 96.38 91 THR A CA 1
ATOM 699 C C . THR A 1 91 ? -20.124 7.776 -5.360 1.00 96.38 91 THR A C 1
ATOM 701 O O . THR A 1 91 ? -20.323 6.588 -5.587 1.00 96.38 91 THR A O 1
ATOM 704 N N . VAL A 1 92 ? -19.807 8.196 -4.129 1.00 95.12 92 VAL A N 1
ATOM 705 C CA . VAL A 1 92 ? -19.663 7.285 -2.979 1.00 95.12 92 VAL A CA 1
ATOM 706 C C . VAL A 1 92 ? -20.899 6.404 -2.751 1.00 95.12 92 VAL A C 1
ATOM 708 O O . VAL A 1 92 ? -20.700 5.211 -2.531 1.00 95.12 92 VAL A O 1
ATOM 711 N N . PRO A 1 93 ? -22.153 6.904 -2.815 1.00 96.19 93 PRO A N 1
ATOM 712 C CA . PRO A 1 93 ? -23.326 6.050 -2.615 1.00 96.19 93 PRO A CA 1
ATOM 713 C C . PRO A 1 93 ? -23.422 4.904 -3.632 1.00 96.19 93 PRO A C 1
ATOM 715 O O . PRO A 1 93 ? -23.755 3.781 -3.262 1.00 96.19 93 PRO A O 1
ATOM 718 N N . GLU A 1 94 ? -23.089 5.178 -4.892 1.00 96.19 94 GLU A N 1
ATOM 719 C CA . GLU A 1 94 ? -23.069 4.191 -5.975 1.00 96.19 94 GLU A CA 1
ATOM 720 C C . GLU A 1 94 ? -21.967 3.151 -5.748 1.00 96.19 94 GLU A C 1
ATOM 722 O O . GLU A 1 94 ? -22.248 1.954 -5.696 1.00 96.19 94 GLU A O 1
ATOM 727 N N . ILE A 1 95 ? -20.736 3.609 -5.491 1.00 94.44 95 ILE A N 1
ATOM 728 C CA . ILE A 1 95 ? -19.584 2.739 -5.218 1.00 94.44 95 ILE A CA 1
ATOM 729 C C . ILE A 1 95 ? -19.851 1.849 -3.999 1.00 94.44 95 ILE A C 1
ATOM 731 O O . ILE A 1 95 ? -19.531 0.664 -4.015 1.00 94.44 95 ILE A O 1
ATOM 735 N N . LEU A 1 96 ? -20.464 2.382 -2.937 1.00 95.50 96 LEU A N 1
ATOM 736 C CA . LEU A 1 96 ? -20.848 1.579 -1.775 1.00 95.50 96 LEU A CA 1
ATOM 737 C C . LEU A 1 96 ? -21.842 0.476 -2.149 1.00 95.50 96 LEU A C 1
ATOM 739 O O . LEU A 1 96 ? -21.685 -0.652 -1.687 1.00 95.50 96 LEU A O 1
ATOM 743 N N . GLY A 1 97 ? -22.825 0.771 -3.002 1.00 96.50 97 GLY A N 1
ATOM 744 C CA . GLY A 1 97 ? -23.749 -0.235 -3.528 1.00 96.50 97 GLY A CA 1
ATOM 745 C C . GLY A 1 97 ? -23.029 -1.349 -4.295 1.00 96.50 97 GLY A C 1
ATOM 746 O O . GLY A 1 97 ? -23.299 -2.532 -4.069 1.00 96.50 97 GLY A O 1
ATOM 747 N N . GLU A 1 98 ? -22.063 -0.994 -5.145 1.00 96.62 98 GLU A N 1
ATOM 748 C CA . GLU A 1 98 ? -21.242 -1.967 -5.877 1.00 96.62 98 GLU A CA 1
ATOM 749 C C . GLU A 1 98 ? -20.381 -2.825 -4.946 1.00 96.62 98 GLU A C 1
ATOM 751 O O . GLU A 1 98 ? -20.323 -4.043 -5.118 1.00 96.62 98 GLU A O 1
ATOM 756 N N . LEU A 1 99 ? -19.748 -2.219 -3.937 1.00 95.19 99 LEU A N 1
ATOM 757 C CA . LEU A 1 99 ? -18.927 -2.929 -2.953 1.00 95.19 99 LEU A CA 1
ATOM 758 C C . LEU A 1 99 ? -19.767 -3.885 -2.095 1.00 95.19 99 LEU A C 1
ATOM 760 O O . LEU A 1 99 ? -19.345 -5.015 -1.861 1.00 95.19 99 LEU A O 1
ATOM 764 N N . ILE A 1 100 ? -20.964 -3.469 -1.666 1.00 95.75 100 ILE A N 1
ATOM 765 C CA . ILE A 1 100 ? -21.907 -4.331 -0.934 1.00 95.75 100 ILE A CA 1
ATOM 766 C C . ILE A 1 100 ? -22.339 -5.510 -1.807 1.00 95.75 100 ILE A C 1
ATOM 768 O O . ILE A 1 100 ? -22.368 -6.644 -1.336 1.00 95.75 100 ILE A O 1
ATOM 772 N N . THR A 1 101 ? -22.636 -5.261 -3.082 1.00 97.06 101 THR A N 1
ATOM 773 C CA . THR A 1 101 ? -23.010 -6.318 -4.031 1.00 97.06 101 THR A CA 1
ATOM 774 C C . THR A 1 101 ? -21.849 -7.287 -4.241 1.00 97.06 101 THR A C 1
ATOM 776 O O . THR A 1 101 ? -22.013 -8.497 -4.138 1.00 97.06 101 THR A O 1
ATOM 779 N N . ALA A 1 102 ? -20.638 -6.771 -4.455 1.00 95.31 102 ALA A N 1
ATOM 780 C CA . ALA A 1 102 ? -19.444 -7.592 -4.607 1.00 95.31 102 ALA A CA 1
ATOM 781 C C . ALA A 1 102 ? -19.135 -8.418 -3.348 1.00 95.31 102 ALA A C 1
ATOM 783 O O . ALA A 1 102 ? -18.667 -9.549 -3.469 1.00 95.31 102 ALA A O 1
ATOM 784 N N . LEU A 1 103 ? -19.426 -7.890 -2.158 1.00 93.50 103 LEU A N 1
ATOM 785 C CA . LEU A 1 103 ? -19.354 -8.640 -0.908 1.00 93.50 103 LEU A CA 1
ATOM 786 C C . LEU A 1 103 ? -20.405 -9.757 -0.850 1.00 93.50 103 LEU A C 1
ATOM 788 O O . LEU A 1 103 ? -20.059 -10.899 -0.560 1.00 93.50 103 LEU A O 1
ATOM 792 N N . ALA A 1 104 ? -21.669 -9.445 -1.142 1.00 95.00 104 ALA A N 1
ATOM 793 C CA . ALA A 1 104 ? -22.763 -10.417 -1.121 1.00 95.00 104 ALA A CA 1
ATOM 794 C C . ALA A 1 104 ? -22.535 -11.574 -2.110 1.00 95.00 104 ALA A C 1
ATOM 796 O O . ALA A 1 104 ? -22.814 -12.727 -1.786 1.00 95.00 104 ALA A O 1
ATOM 797 N N . ASP A 1 105 ? -21.959 -11.273 -3.275 1.00 95.62 105 ASP A N 1
ATOM 798 C CA . ASP A 1 105 ? -21.630 -12.253 -4.315 1.00 95.62 105 ASP A CA 1
ATOM 799 C C . ASP A 1 105 ? -20.300 -12.994 -4.061 1.00 95.62 105 ASP A C 1
ATOM 801 O O . ASP A 1 105 ? -19.882 -13.815 -4.878 1.00 95.62 105 ASP A O 1
ATOM 805 N N . GLY A 1 106 ? -19.578 -12.674 -2.979 1.00 91.12 106 GLY A N 1
ATOM 806 C CA . GLY A 1 106 ? -18.293 -13.294 -2.633 1.00 91.12 106 GLY A CA 1
ATOM 807 C C . GLY A 1 106 ? -17.097 -12.858 -3.490 1.00 91.12 106 GLY A C 1
ATOM 808 O O . GLY A 1 106 ? -16.022 -13.446 -3.383 1.00 91.12 106 GLY A O 1
ATOM 809 N N . ARG A 1 107 ? -17.242 -11.818 -4.325 1.00 91.06 107 ARG A N 1
ATOM 810 C CA . ARG A 1 107 ? -16.130 -11.194 -5.074 1.00 91.06 107 ARG A CA 1
ATOM 811 C C . ARG A 1 107 ? -15.190 -10.409 -4.159 1.00 91.06 107 ARG A C 1
ATOM 813 O O . ARG A 1 107 ? -14.009 -10.274 -4.470 1.00 91.06 107 ARG A O 1
ATOM 820 N N . ILE A 1 108 ? -15.714 -9.893 -3.048 1.00 89.69 108 ILE A N 1
ATOM 821 C CA . ILE A 1 108 ? -14.938 -9.321 -1.947 1.00 89.69 108 ILE A CA 1
ATOM 822 C C . ILE A 1 108 ? -15.060 -10.263 -0.756 1.00 89.69 108 ILE A C 1
ATOM 824 O O . ILE A 1 108 ? -16.162 -10.556 -0.301 1.00 89.69 108 ILE A O 1
ATOM 828 N N . VAL A 1 109 ? -13.921 -10.703 -0.229 1.00 82.81 109 VAL A N 1
ATOM 829 C CA . VAL A 1 109 ? -13.858 -11.518 0.985 1.00 82.81 109 VAL A CA 1
ATOM 830 C C . VAL A 1 109 ? -13.428 -10.626 2.143 1.00 82.81 109 VAL A C 1
ATOM 832 O O . VAL A 1 109 ? -12.312 -10.106 2.158 1.00 82.81 109 VAL A O 1
ATOM 835 N N . LEU A 1 110 ? -14.310 -10.459 3.128 1.00 77.62 110 LEU A N 1
ATOM 836 C CA . LEU A 1 110 ? -13.948 -9.885 4.423 1.00 77.62 110 LEU A CA 1
ATOM 837 C C . LEU A 1 110 ? -13.324 -11.003 5.271 1.00 77.62 110 LEU A C 1
ATOM 839 O O . LEU A 1 110 ? -14.034 -11.778 5.904 1.00 77.62 110 LEU A O 1
ATOM 843 N N . GLY A 1 111 ? -12.000 -11.155 5.194 1.00 71.00 111 GLY A N 1
ATOM 844 C CA . GLY A 1 111 ? -11.242 -12.061 6.069 1.00 71.00 111 GLY A CA 1
ATOM 845 C C . GLY A 1 111 ? -10.914 -11.424 7.426 1.00 71.00 111 GLY A C 1
ATOM 846 O O . GLY A 1 111 ? -11.475 -10.391 7.782 1.00 71.00 111 GLY A O 1
ATOM 847 N N . GLU A 1 112 ? -9.918 -11.966 8.140 1.00 72.56 112 GLU A N 1
ATOM 848 C CA . GLU A 1 112 ? -9.299 -11.356 9.342 1.00 72.56 112 GLU A CA 1
ATOM 849 C C . GLU A 1 112 ? -8.456 -10.102 9.008 1.00 72.56 112 GLU A C 1
ATOM 851 O O . GLU A 1 112 ? -7.375 -9.870 9.543 1.00 72.56 112 GLU A O 1
ATOM 856 N N . GLY A 1 113 ? -8.926 -9.277 8.072 1.00 77.00 113 GLY A N 1
ATOM 857 C CA . GLY A 1 113 ? -8.253 -8.068 7.604 1.00 77.00 113 GLY A CA 1
ATOM 858 C C . GLY A 1 113 ? -8.427 -6.870 8.531 1.00 77.00 113 GLY A C 1
ATOM 859 O O . GLY A 1 113 ? -8.317 -5.737 8.066 1.00 77.00 113 GLY A O 1
ATOM 860 N N . GLU A 1 114 ? -8.730 -7.096 9.805 1.00 88.44 114 GLU A N 1
ATOM 861 C CA . GLU A 1 114 ? -8.927 -6.060 10.811 1.00 88.44 114 GLU A CA 1
ATOM 862 C C . GLU A 1 114 ? -7.992 -6.315 11.993 1.00 88.44 114 GLU A C 1
ATOM 864 O O . GLU A 1 114 ? -8.041 -7.360 12.638 1.00 88.44 114 GLU A O 1
ATOM 869 N N . ALA A 1 115 ? -7.162 -5.328 12.314 1.00 89.50 115 ALA A N 1
ATOM 870 C CA . ALA A 1 115 ? -6.395 -5.309 13.547 1.00 89.50 115 ALA A CA 1
ATOM 871 C C . ALA A 1 115 ? -7.210 -4.545 14.592 1.00 89.50 115 ALA A C 1
ATOM 873 O O . ALA A 1 115 ? -7.202 -3.312 14.618 1.00 89.50 115 ALA A O 1
ATOM 874 N N . ILE A 1 116 ? -7.955 -5.276 15.424 1.00 91.75 116 ILE A N 1
ATOM 875 C CA . ILE A 1 116 ? -8.797 -4.673 16.460 1.00 91.75 116 ILE A CA 1
ATOM 876 C C . ILE A 1 116 ? -7.983 -4.468 17.737 1.00 91.75 116 ILE A C 1
ATOM 878 O O . ILE A 1 116 ? -7.474 -5.423 18.322 1.00 91.75 116 ILE A O 1
ATOM 882 N N . VAL A 1 117 ? -7.906 -3.221 18.199 1.00 93.25 117 VAL A N 1
ATOM 883 C CA . VAL A 1 117 ? -7.278 -2.848 19.471 1.00 93.25 117 VAL A CA 1
ATOM 884 C C . VAL A 1 117 ? -8.351 -2.345 20.426 1.00 93.25 117 VAL A C 1
ATOM 886 O O . VAL A 1 117 ? -9.120 -1.448 20.090 1.00 93.25 117 VAL A O 1
ATOM 889 N N . GLU A 1 118 ? -8.415 -2.908 21.627 1.00 95.75 118 GLU A N 1
ATOM 890 C CA . GLU A 1 118 ? -9.262 -2.378 22.695 1.00 95.75 118 GLU A CA 1
ATOM 891 C C . GLU A 1 118 ? -8.510 -1.282 23.445 1.00 95.75 118 GLU A C 1
ATOM 893 O O . GLU A 1 118 ? -7.439 -1.522 24.000 1.00 95.75 118 GLU A O 1
ATOM 898 N N . ALA A 1 119 ? -9.050 -0.064 23.439 1.00 95.75 119 ALA A N 1
ATOM 899 C CA . ALA A 1 119 ? -8.428 1.065 24.121 1.00 95.75 119 ALA A CA 1
ATOM 900 C C . ALA A 1 119 ? -9.457 2.133 24.496 1.00 95.75 119 ALA A C 1
ATOM 902 O O . ALA A 1 119 ? -10.504 2.270 23.856 1.00 95.75 119 ALA A O 1
ATOM 903 N N . LYS A 1 120 ? -9.136 2.918 25.528 1.00 96.88 120 LYS A N 1
ATOM 904 C CA . LYS A 1 120 ? -9.900 4.121 25.866 1.00 96.88 120 LYS A CA 1
ATOM 905 C C . LYS A 1 120 ? -9.657 5.226 24.836 1.00 96.88 120 LYS A C 1
ATOM 907 O O . LYS A 1 120 ? -8.680 5.185 24.082 1.00 96.88 120 LYS A O 1
ATOM 912 N N . ILE A 1 121 ? -10.537 6.224 24.785 1.00 95.62 121 ILE A N 1
ATOM 913 C CA . ILE A 1 121 ? -10.420 7.327 23.817 1.00 95.62 121 ILE A CA 1
ATOM 914 C C . ILE A 1 121 ? -9.143 8.156 24.042 1.00 95.62 121 ILE A C 1
ATOM 916 O O . ILE A 1 121 ? -8.541 8.652 23.096 1.00 95.62 121 ILE A O 1
ATOM 920 N N . GLU A 1 122 ? -8.669 8.240 25.281 1.00 96.38 122 GLU A N 1
ATOM 921 C CA . GLU A 1 122 ? -7.464 8.985 25.648 1.00 96.38 122 GLU A CA 1
ATOM 922 C C . GLU A 1 122 ? -6.189 8.337 25.089 1.00 96.38 122 GLU A C 1
ATOM 924 O O . GLU A 1 122 ? -5.195 9.025 24.877 1.00 96.38 122 GLU A O 1
ATOM 929 N N . LEU A 1 123 ? -6.228 7.031 24.798 1.00 95.81 123 LEU A N 1
ATOM 930 C CA . LEU A 1 123 ? -5.094 6.262 24.275 1.00 95.81 123 LEU A CA 1
ATOM 931 C C . LEU A 1 123 ? -5.062 6.195 22.740 1.00 95.81 123 LEU A C 1
ATOM 933 O O . LEU A 1 123 ? -4.162 5.577 22.174 1.00 95.81 123 LEU A O 1
ATOM 937 N N . GLN A 1 124 ? -6.006 6.830 22.032 1.00 94.50 124 GLN A N 1
ATOM 938 C CA . GLN A 1 124 ? -6.006 6.802 20.562 1.00 94.50 124 GLN A CA 1
ATOM 939 C C . GLN A 1 124 ? -4.715 7.319 19.917 1.00 94.50 124 GLN A C 1
ATOM 941 O O . GLN A 1 124 ? -4.289 6.695 18.944 1.00 94.50 124 GLN A O 1
ATOM 946 N N . PRO A 1 125 ? -4.047 8.375 20.426 1.00 94.50 125 PRO A N 1
ATOM 947 C CA . PRO A 1 125 ? -2.771 8.802 19.859 1.00 94.50 125 PRO A CA 1
ATOM 948 C C . PRO A 1 125 ? -1.727 7.677 19.841 1.00 94.50 125 PRO A C 1
ATOM 950 O O . PRO A 1 125 ? -1.029 7.508 18.846 1.00 94.50 125 PRO A O 1
ATOM 953 N N . GLU A 1 126 ? -1.664 6.858 20.894 1.00 93.62 126 GLU A N 1
ATOM 954 C CA . GLU A 1 126 ? -0.746 5.714 20.980 1.00 93.62 126 GLU A CA 1
ATOM 955 C C . GLU A 1 126 ? -1.150 4.591 20.023 1.00 93.62 126 GLU A C 1
ATOM 957 O O . GLU A 1 126 ? -0.301 4.013 19.340 1.00 93.62 126 GLU A O 1
ATOM 962 N N . VAL A 1 127 ? -2.453 4.312 19.918 1.00 93.19 127 VAL A N 1
ATOM 963 C CA . VAL A 1 127 ? -2.974 3.331 18.958 1.00 93.19 127 VAL A CA 1
ATOM 964 C C . VAL A 1 127 ? -2.630 3.752 17.526 1.00 93.19 127 VAL A C 1
ATOM 966 O O . VAL A 1 127 ? -2.168 2.923 16.747 1.00 93.19 127 VAL A O 1
ATOM 969 N N . TRP A 1 128 ? -2.760 5.035 17.176 1.00 92.94 128 TRP A N 1
ATOM 970 C CA . TRP A 1 128 ? -2.421 5.541 15.841 1.00 92.94 128 TRP A CA 1
ATOM 971 C C . TRP A 1 128 ? -0.943 5.394 15.496 1.00 92.94 128 TRP A C 1
ATOM 973 O O . TRP A 1 128 ? -0.622 5.154 14.332 1.00 92.94 128 TRP A O 1
ATOM 983 N N . MET A 1 129 ? -0.040 5.455 16.480 1.00 93.50 129 MET A N 1
ATOM 984 C CA . MET A 1 129 ? 1.390 5.248 16.228 1.00 93.50 129 MET A CA 1
ATOM 985 C C . MET A 1 129 ? 1.701 3.857 15.663 1.00 93.50 129 MET A C 1
ATOM 987 O O . MET A 1 129 ? 2.708 3.684 14.972 1.00 93.50 129 MET A O 1
ATOM 991 N N . ARG A 1 130 ? 0.816 2.873 15.864 1.00 91.12 130 ARG A N 1
ATOM 992 C CA . ARG A 1 130 ? 0.953 1.539 15.266 1.00 91.12 130 ARG A CA 1
ATOM 993 C C . ARG A 1 130 ? 0.853 1.548 13.737 1.00 91.12 130 ARG A C 1
ATOM 995 O O . ARG A 1 130 ? 1.478 0.707 13.096 1.00 91.12 130 ARG A O 1
ATOM 1002 N N . LEU A 1 131 ? 0.165 2.525 13.135 1.00 88.62 131 LEU A N 1
ATOM 1003 C CA . LEU A 1 131 ? 0.099 2.673 11.672 1.00 88.62 131 LEU A CA 1
ATOM 1004 C C . LEU A 1 131 ? 1.494 2.812 11.047 1.00 88.62 131 LEU A C 1
ATOM 1006 O O . LEU A 1 131 ? 1.722 2.341 9.935 1.00 88.62 131 LEU A O 1
ATOM 1010 N N . PHE A 1 132 ? 2.435 3.416 11.776 1.00 87.81 132 PHE A N 1
ATOM 1011 C CA . PHE A 1 132 ? 3.791 3.683 11.299 1.00 87.81 132 PHE A CA 1
ATOM 1012 C C . PHE A 1 132 ? 4.794 2.577 11.635 1.00 87.81 132 PHE A C 1
ATOM 1014 O O . PHE A 1 132 ? 5.889 2.564 11.080 1.00 87.81 132 PHE A O 1
ATOM 1021 N N . SER A 1 133 ? 4.443 1.629 12.509 1.00 84.94 133 SER A N 1
ATOM 1022 C CA . SER A 1 133 ? 5.310 0.480 12.806 1.00 84.94 133 SER A CA 1
ATOM 1023 C C . SER A 1 133 ? 5.212 -0.612 11.740 1.00 84.94 133 SER A C 1
ATOM 1025 O O . SER A 1 133 ? 6.070 -1.489 11.654 1.00 84.94 133 SER A O 1
ATOM 1027 N N . GLY A 1 134 ? 4.136 -0.593 10.947 1.00 78.19 134 GLY A N 1
ATOM 1028 C CA . GLY A 1 134 ? 3.833 -1.646 9.990 1.00 78.19 134 GLY A CA 1
ATOM 1029 C C . GLY A 1 134 ? 3.521 -2.994 10.647 1.00 78.19 134 GLY A C 1
ATOM 1030 O O . GLY A 1 134 ? 3.498 -3.992 9.929 1.00 78.19 134 GLY A O 1
ATOM 1031 N N . ALA A 1 135 ? 3.271 -3.053 11.959 1.00 77.19 135 ALA A N 1
ATOM 1032 C CA . ALA A 1 135 ? 3.006 -4.303 12.675 1.00 77.19 135 ALA A CA 1
ATOM 1033 C C . ALA A 1 135 ? 1.616 -4.892 12.374 1.00 77.19 135 ALA A C 1
ATOM 1035 O O . ALA A 1 135 ? 1.456 -6.108 12.352 1.00 77.19 135 ALA A O 1
ATOM 1036 N N . ASP A 1 136 ? 0.625 -4.043 12.100 1.00 84.12 136 ASP A N 1
ATOM 1037 C CA . ASP A 1 136 ? -0.768 -4.470 11.945 1.00 84.12 136 ASP A CA 1
ATOM 1038 C C . ASP A 1 136 ? -1.072 -4.989 10.538 1.00 84.12 136 ASP A C 1
ATOM 1040 O O . ASP A 1 136 ? -0.650 -4.399 9.539 1.00 84.12 136 ASP A O 1
ATOM 1044 N N . THR A 1 137 ? -1.826 -6.082 10.445 1.00 84.06 137 THR A N 1
ATOM 1045 C CA . THR A 1 137 ? -2.337 -6.617 9.178 1.00 84.06 137 THR A CA 1
ATOM 1046 C C . THR A 1 137 ? -3.749 -6.092 8.946 1.00 84.06 137 THR A C 1
ATOM 1048 O O . THR A 1 137 ? -4.608 -6.200 9.814 1.00 84.06 137 THR A O 1
ATOM 1051 N N . GLY A 1 138 ? -3.981 -5.509 7.770 1.00 86.25 138 GLY A N 1
ATOM 1052 C CA . GLY A 1 138 ? -5.282 -4.960 7.405 1.00 86.25 138 GLY A CA 1
ATOM 1053 C C . GLY A 1 138 ? -5.611 -3.622 8.078 1.00 86.25 138 GLY A C 1
ATOM 1054 O O . GLY A 1 138 ? -4.731 -2.792 8.315 1.00 86.25 138 GLY A O 1
ATOM 1055 N N . LYS A 1 139 ? -6.901 -3.366 8.307 1.00 90.56 139 LYS A N 1
ATOM 1056 C CA . LYS A 1 139 ? -7.409 -2.102 8.839 1.00 90.56 139 LYS A CA 1
ATOM 1057 C C . LYS A 1 139 ? -7.255 -2.070 10.357 1.00 90.56 139 LYS A C 1
ATOM 1059 O O . LYS A 1 139 ? -7.877 -2.856 11.061 1.00 90.56 139 LYS A O 1
ATOM 1064 N N . LEU A 1 140 ? -6.474 -1.119 10.863 1.00 93.31 140 LEU A N 1
ATOM 1065 C CA . LEU A 1 140 ? -6.436 -0.819 12.293 1.00 93.31 140 LEU A CA 1
ATOM 1066 C C . LEU A 1 140 ? -7.769 -0.192 12.726 1.00 93.31 140 LEU A C 1
ATOM 1068 O O . LEU A 1 140 ? -8.167 0.850 12.194 1.00 93.31 140 LEU A O 1
ATOM 1072 N N . ILE A 1 141 ? -8.445 -0.837 13.677 1.00 93.75 141 ILE A N 1
ATOM 1073 C CA . ILE A 1 141 ? -9.732 -0.416 14.238 1.00 93.75 141 ILE A CA 1
ATOM 1074 C C . ILE A 1 141 ? -9.619 -0.411 15.758 1.00 93.75 141 ILE A C 1
ATOM 1076 O O . ILE A 1 141 ? -9.181 -1.386 16.363 1.00 93.75 141 ILE A O 1
ATOM 1080 N N . THR A 1 142 ? -10.073 0.666 16.392 1.00 94.94 142 THR A N 1
ATOM 1081 C CA . THR A 1 142 ? -10.175 0.704 17.850 1.00 94.94 142 THR A CA 1
ATOM 1082 C C . THR A 1 142 ? -11.583 0.337 18.297 1.00 94.94 142 THR A C 1
ATOM 1084 O O . THR A 1 142 ? -12.556 0.988 17.913 1.00 94.94 142 THR A O 1
ATOM 1087 N N . ARG A 1 143 ? -11.694 -0.663 19.171 1.00 95.56 143 ARG A N 1
ATOM 1088 C CA . ARG A 1 143 ? -12.904 -0.928 19.949 1.00 95.56 143 ARG A CA 1
ATOM 1089 C C . ARG A 1 143 ? -12.818 -0.133 21.249 1.00 95.56 143 ARG A C 1
ATOM 1091 O O . ARG A 1 143 ? -11.963 -0.399 22.092 1.00 95.56 143 ARG A O 1
ATOM 1098 N N . LEU A 1 144 ? -13.684 0.867 21.392 1.00 96.06 144 LEU A N 1
ATOM 1099 C CA . LEU A 1 144 ? -13.667 1.736 22.564 1.00 96.06 144 LEU A CA 1
ATOM 1100 C C . LEU A 1 144 ? -14.156 0.985 23.802 1.00 96.06 144 LEU A C 1
ATOM 1102 O O . LEU A 1 144 ? -15.279 0.480 23.831 1.00 96.06 144 LEU A O 1
ATOM 1106 N N . ILE A 1 145 ? -13.313 0.968 24.828 1.00 95.12 145 ILE A N 1
ATOM 1107 C CA . ILE A 1 145 ? -13.649 0.482 26.168 1.00 95.12 145 ILE A CA 1
ATOM 1108 C C . ILE A 1 145 ? -13.791 1.674 27.120 1.00 95.12 145 ILE A C 1
ATOM 1110 O O . ILE A 1 145 ? -13.145 2.707 26.931 1.00 95.12 145 ILE A O 1
ATOM 1114 N N . ARG A 1 146 ? -14.682 1.551 28.108 1.00 85.12 146 ARG A N 1
ATOM 1115 C CA . ARG A 1 146 ? -14.915 2.585 29.132 1.00 85.12 146 ARG A CA 1
ATOM 1116 C C . ARG A 1 146 ? -13.785 2.616 30.169 1.00 85.12 146 ARG A C 1
ATOM 1118 O O . ARG A 1 146 ? -13.228 1.547 30.489 1.00 85.12 146 ARG A O 1
#

pLDDT: mean 87.59, std 9.53, range [50.84, 97.06]

Organism: NCBI:txid2795749

Secondary structure (DSSP, 8-state):
-EEESSHHHHHHHHHTT-S-EEE-TTSTTHHHHHHHH-TT-BS----SS-HHHHHHHHTTBTTT---SSHHHHHHHTPPP----GGGGGGGHHHHHHHHHHHHHTTSS---S-EEEEEE-GGGHHHHHHHHHHT---SEEEEEE--

Foldseek 3Di:
DEEAADPVLQVVVVVQPDPGYQYRCVDPCRLVRVCVSQVPFAQDDDDPDDDPVVLSNQCRHPADANPPDPVSCVNSVDDDDDDDCVVCPVCVVVVVVVVVVCVVVVVDDPDPQEDEDEDAPVCVVVLVVVVVVSPHGHHYDYDHDD